Protein AF-A0A432R2V1-F1 (afdb_monomer_lite)

Radius of gyration: 17.36 Å; chains: 1; bounding box: 38×22×47 Å

pLDDT: mean 94.11, std 7.3, range [56.31, 98.31]

Sequence (77 aa):
MKRLKQELLI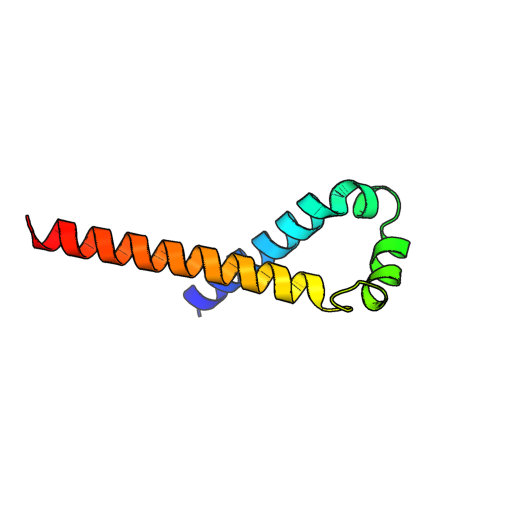FFTLLILLALGMHFKAWINHPIAHIEALPHSTLGVWHPLYITAGVYILLTAIRILVNLIKKIVKKSQ

Structure (mmCIF, N/CA/C/O backbone):
data_AF-A0A432R2V1-F1
#
_entry.id   AF-A0A432R2V1-F1
#
loop_
_atom_site.group_PDB
_atom_site.id
_atom_site.type_symbol
_atom_site.label_atom_id
_atom_site.label_alt_id
_atom_site.label_comp_id
_atom_site.label_asym_id
_atom_site.label_entity_id
_atom_site.label_seq_id
_atom_site.pdbx_PDB_ins_code
_atom_site.Cartn_x
_atom_site.Cartn_y
_atom_site.Cartn_z
_atom_site.occupancy
_atom_site.B_iso_or_equiv
_atom_site.auth_seq_id
_atom_site.auth_comp_id
_atom_site.auth_asym_id
_atom_site.auth_atom_id
_atom_site.pdbx_PDB_model_num
ATOM 1 N N . MET A 1 1 ? 7.073 -5.365 18.774 1.00 62.84 1 MET A N 1
ATOM 2 C CA . MET A 1 1 ? 7.434 -6.006 17.482 1.00 62.84 1 MET A CA 1
ATOM 3 C C . MET A 1 1 ? 6.279 -6.727 16.778 1.00 62.84 1 MET A C 1
ATOM 5 O O . MET A 1 1 ? 6.157 -6.547 15.575 1.00 62.84 1 MET A O 1
ATOM 9 N N . LYS A 1 2 ? 5.418 -7.507 17.461 1.00 83.12 2 LYS A N 1
ATOM 10 C CA . LYS A 1 2 ? 4.327 -8.271 16.805 1.00 83.12 2 LYS A CA 1
ATOM 11 C C . LYS A 1 2 ? 3.386 -7.407 15.943 1.00 83.12 2 LYS A C 1
ATOM 13 O O . LYS A 1 2 ? 3.115 -7.778 14.812 1.00 83.12 2 LYS A O 1
ATOM 18 N N . ARG A 1 3 ? 2.975 -6.228 16.434 1.00 89.50 3 ARG A N 1
ATOM 19 C CA . ARG A 1 3 ? 2.101 -5.299 15.687 1.00 89.50 3 ARG A CA 1
ATOM 20 C C . ARG A 1 3 ? 2.760 -4.695 14.444 1.00 89.50 3 ARG A C 1
ATOM 22 O O . ARG A 1 3 ? 2.145 -4.674 13.394 1.00 89.50 3 ARG A O 1
ATOM 29 N N . LEU A 1 4 ? 4.028 -4.281 14.535 1.00 93.62 4 LEU A N 1
ATOM 30 C CA . LEU A 1 4 ? 4.764 -3.773 13.370 1.00 93.62 4 LEU A CA 1
ATOM 31 C C . LEU A 1 4 ? 4.901 -4.853 12.287 1.00 93.62 4 LEU A C 1
ATOM 33 O O . LEU A 1 4 ? 4.676 -4.570 11.120 1.00 93.62 4 LEU A O 1
ATOM 37 N N . LYS A 1 5 ? 5.195 -6.103 12.676 1.00 94.56 5 LYS A N 1
ATOM 38 C CA . LYS A 1 5 ? 5.230 -7.237 11.736 1.00 94.56 5 LYS A CA 1
ATOM 39 C C . LYS A 1 5 ? 3.884 -7.445 11.031 1.00 94.56 5 LYS A C 1
ATOM 41 O O . LYS A 1 5 ? 3.874 -7.747 9.847 1.00 94.56 5 LYS A O 1
ATOM 46 N N . GLN A 1 6 ? 2.767 -7.272 11.741 1.00 95.12 6 GLN A N 1
ATOM 47 C CA . GLN A 1 6 ? 1.426 -7.385 11.159 1.00 95.12 6 GLN A CA 1
ATOM 48 C C . GLN A 1 6 ? 1.136 -6.263 10.161 1.00 95.12 6 GLN A C 1
ATOM 50 O O . GLN A 1 6 ? 0.676 -6.551 9.063 1.00 95.12 6 GLN A O 1
ATOM 55 N N . GLU A 1 7 ? 1.434 -5.007 10.500 1.00 96.12 7 GLU A N 1
ATOM 56 C CA . GLU A 1 7 ? 1.191 -3.898 9.569 1.00 96.12 7 GLU A CA 1
ATOM 57 C C . GLU A 1 7 ? 2.123 -3.956 8.351 1.00 96.12 7 GLU A C 1
ATOM 59 O O . GLU A 1 7 ? 1.675 -3.701 7.238 1.00 96.12 7 GLU A O 1
ATOM 64 N N . LEU A 1 8 ? 3.382 -4.384 8.522 1.00 96.69 8 LEU A N 1
ATOM 65 C CA . LEU A 1 8 ? 4.273 -4.667 7.392 1.00 96.69 8 LEU A CA 1
ATOM 66 C C . LEU A 1 8 ? 3.705 -5.778 6.506 1.00 96.69 8 LEU A C 1
ATOM 68 O O . LEU A 1 8 ? 3.677 -5.622 5.291 1.00 96.69 8 LEU A O 1
ATOM 72 N N . LEU A 1 9 ? 3.206 -6.869 7.096 1.00 97.25 9 LEU A N 1
ATOM 73 C CA . LEU A 1 9 ? 2.578 -7.947 6.335 1.00 97.25 9 LEU A CA 1
ATOM 74 C C . LEU A 1 9 ? 1.364 -7.442 5.543 1.00 97.25 9 LEU A C 1
ATOM 76 O O . LEU A 1 9 ? 1.243 -7.760 4.363 1.00 97.25 9 LEU A O 1
ATOM 80 N N . ILE A 1 10 ? 0.498 -6.630 6.159 1.00 97.06 10 ILE A N 1
ATOM 81 C CA . ILE A 1 10 ? -0.651 -6.012 5.480 1.00 97.06 10 ILE A CA 1
ATOM 82 C C . ILE A 1 10 ? -0.168 -5.129 4.326 1.00 97.06 10 ILE A C 1
ATOM 84 O O . ILE A 1 10 ? -0.670 -5.264 3.214 1.00 97.06 10 ILE A O 1
ATOM 88 N N . PHE A 1 11 ? 0.823 -4.268 4.559 1.00 98.12 11 PHE A N 1
ATOM 89 C CA . PHE A 1 11 ? 1.356 -3.369 3.537 1.00 98.12 11 PHE A CA 1
ATOM 90 C C . PHE A 1 11 ? 1.967 -4.130 2.354 1.00 98.12 11 PHE A C 1
ATOM 92 O O . PHE A 1 11 ? 1.629 -3.848 1.209 1.00 98.12 11 PHE A O 1
ATOM 99 N N . PHE A 1 12 ? 2.817 -5.130 2.608 1.00 98.12 12 PHE A N 1
ATOM 100 C CA . PHE A 1 12 ? 3.405 -5.960 1.551 1.00 98.12 12 PHE A CA 1
ATOM 101 C C . PHE A 1 12 ? 2.350 -6.770 0.795 1.00 98.12 12 PHE A C 1
ATOM 103 O O . PHE A 1 12 ? 2.429 -6.892 -0.425 1.00 98.12 12 PHE A O 1
ATOM 110 N N . THR A 1 13 ? 1.333 -7.275 1.497 1.00 98.19 13 THR A N 1
ATOM 111 C CA . THR A 1 13 ? 0.209 -7.966 0.855 1.00 98.19 13 THR A CA 1
ATOM 112 C C . THR A 1 13 ? -0.540 -7.015 -0.077 1.00 98.19 13 THR A C 1
ATOM 114 O O . THR A 1 13 ? -0.799 -7.369 -1.223 1.00 98.19 13 THR A O 1
ATOM 117 N N . LEU A 1 14 ? -0.836 -5.790 0.372 1.00 98.31 14 LEU A N 1
ATOM 118 C CA . LEU A 1 14 ? -1.460 -4.766 -0.468 1.00 98.31 14 LEU A CA 1
ATOM 119 C C . LEU A 1 14 ? -0.588 -4.413 -1.673 1.00 98.31 14 LEU A C 1
ATOM 121 O O . LEU A 1 14 ? -1.116 -4.345 -2.775 1.00 98.31 14 LEU A O 1
ATOM 125 N N . LEU A 1 15 ? 0.724 -4.247 -1.488 1.00 98.00 15 LEU A N 1
ATOM 126 C CA . LEU A 1 15 ? 1.654 -3.950 -2.578 1.00 98.00 15 LEU A CA 1
ATOM 127 C C . LEU A 1 15 ? 1.590 -5.019 -3.673 1.00 98.00 15 LEU A C 1
ATOM 129 O O . LEU A 1 15 ? 1.438 -4.685 -4.845 1.00 98.00 15 LEU A O 1
ATOM 133 N N . ILE A 1 16 ? 1.664 -6.298 -3.294 1.00 97.75 16 ILE A N 1
ATOM 134 C CA . ILE A 1 16 ? 1.618 -7.419 -4.242 1.00 97.75 16 ILE A CA 1
ATOM 135 C C . ILE A 1 16 ? 0.250 -7.490 -4.924 1.00 97.75 16 ILE A C 1
ATOM 137 O O . ILE A 1 16 ? 0.183 -7.597 -6.147 1.00 97.75 16 ILE A O 1
ATOM 141 N N . LEU A 1 17 ? -0.842 -7.397 -4.160 1.00 98.06 17 LEU A N 1
ATOM 142 C CA . LEU A 1 17 ? -2.196 -7.460 -4.714 1.00 98.06 17 LEU A CA 1
ATOM 143 C C . LEU A 1 17 ? -2.492 -6.291 -5.656 1.00 98.06 17 LEU A C 1
ATOM 145 O O . LEU A 1 17 ? -3.118 -6.498 -6.690 1.00 98.06 17 LEU A O 1
ATOM 149 N N . LEU A 1 18 ? -2.034 -5.083 -5.333 1.00 97.50 18 LEU A N 1
ATOM 150 C CA . LEU A 1 18 ? -2.195 -3.906 -6.184 1.00 97.50 18 LEU A CA 1
ATOM 151 C C . LEU A 1 18 ? -1.318 -3.996 -7.435 1.00 97.50 18 LEU A C 1
ATOM 153 O O . LEU A 1 18 ? -1.807 -3.736 -8.532 1.00 97.50 18 LEU A O 1
ATOM 157 N N . ALA A 1 19 ? -0.055 -4.408 -7.297 1.00 96.06 19 ALA A N 1
ATOM 158 C CA . ALA A 1 19 ? 0.847 -4.586 -8.431 1.00 96.06 19 ALA A CA 1
ATOM 159 C C . ALA A 1 19 ? 0.312 -5.640 -9.409 1.00 96.06 19 ALA A C 1
ATOM 161 O O . ALA A 1 19 ? 0.216 -5.379 -10.608 1.00 96.06 19 ALA A O 1
ATOM 162 N N . LEU A 1 20 ? -0.105 -6.803 -8.902 1.00 96.19 20 LEU A N 1
ATOM 163 C CA . LEU A 1 20 ? -0.697 -7.852 -9.728 1.00 96.19 20 LEU A CA 1
ATOM 164 C C . LEU A 1 20 ? -2.068 -7.440 -10.261 1.00 96.19 20 LEU A C 1
ATOM 166 O O . LEU A 1 20 ? -2.329 -7.633 -11.438 1.00 96.19 20 LEU A O 1
ATOM 170 N N . GLY A 1 21 ? -2.930 -6.844 -9.440 1.00 96.50 21 GLY A N 1
ATOM 171 C CA . GLY A 1 21 ? -4.282 -6.462 -9.843 1.00 96.50 21 GLY A CA 1
ATOM 172 C C . GLY A 1 21 ? -4.306 -5.399 -10.941 1.00 96.50 21 GLY A C 1
ATOM 173 O O . GLY A 1 21 ? -5.087 -5.510 -11.883 1.00 96.50 21 GLY A O 1
ATOM 174 N N . MET A 1 22 ? -3.432 -4.392 -10.858 1.00 95.25 22 MET A N 1
ATOM 175 C CA . MET A 1 22 ? -3.391 -3.294 -11.831 1.00 95.25 22 MET A CA 1
ATOM 176 C C . MET A 1 22 ? -2.519 -3.607 -13.052 1.00 95.25 22 MET A C 1
ATOM 178 O O . MET A 1 22 ? -2.838 -3.180 -14.160 1.00 95.25 22 MET A O 1
ATOM 182 N N . HIS A 1 23 ? -1.433 -4.364 -12.872 1.00 95.25 23 HIS A N 1
ATOM 183 C CA . HIS A 1 23 ? -0.439 -4.615 -13.920 1.00 95.25 23 HIS A CA 1
ATOM 184 C C . HIS A 1 23 ? -0.320 -6.093 -14.307 1.00 95.25 23 HIS A C 1
ATOM 186 O O . HIS A 1 23 ? 0.708 -6.498 -14.844 1.00 95.25 23 HIS A O 1
ATOM 192 N N . PHE A 1 24 ? -1.367 -6.901 -14.098 1.00 96.19 24 PHE A N 1
ATOM 193 C CA . PHE A 1 24 ? -1.340 -8.352 -14.335 1.00 96.19 24 PHE A CA 1
ATOM 194 C C . PHE A 1 24 ? -0.735 -8.732 -15.693 1.00 96.19 24 PHE A C 1
ATOM 196 O O . PHE A 1 24 ? 0.222 -9.497 -15.767 1.00 96.19 24 PHE A O 1
ATOM 203 N N . LYS A 1 25 ? -1.253 -8.144 -16.781 1.00 96.50 25 LYS A N 1
ATOM 204 C CA . LYS A 1 25 ? -0.779 -8.432 -18.144 1.00 96.50 25 LYS A CA 1
ATOM 205 C C . LYS A 1 25 ? 0.683 -8.033 -18.350 1.00 96.50 25 LYS A C 1
ATOM 207 O O . LYS A 1 25 ? 1.409 -8.757 -19.019 1.00 96.50 25 LYS A O 1
ATOM 212 N N . ALA A 1 26 ? 1.113 -6.904 -17.787 1.00 95.31 26 ALA A N 1
ATOM 213 C CA . ALA A 1 26 ? 2.492 -6.440 -17.910 1.00 95.31 26 ALA A CA 1
ATOM 214 C C . ALA A 1 26 ? 3.455 -7.362 -17.149 1.00 95.31 26 ALA A C 1
ATOM 216 O O . ALA A 1 26 ? 4.478 -7.753 -17.702 1.00 95.31 26 ALA A O 1
ATOM 217 N N . TRP A 1 27 ? 3.084 -7.788 -15.937 1.00 95.06 27 TRP A N 1
ATOM 218 C CA . TRP A 1 27 ? 3.863 -8.742 -15.146 1.00 95.06 27 TRP A CA 1
ATOM 219 C C . TRP A 1 27 ? 3.980 -10.120 -15.802 1.00 95.06 27 TRP A C 1
ATOM 221 O O . TRP A 1 27 ? 5.056 -10.706 -15.772 1.00 95.06 27 TRP A O 1
ATOM 231 N N . ILE A 1 28 ? 2.903 -10.639 -16.399 1.00 96.44 28 ILE A N 1
ATOM 232 C CA . ILE A 1 28 ? 2.912 -11.980 -17.006 1.00 96.44 28 ILE A CA 1
ATOM 233 C C . ILE A 1 28 ? 3.583 -11.988 -18.382 1.00 96.44 28 ILE A C 1
ATOM 235 O O . ILE A 1 28 ? 4.351 -12.898 -18.679 1.00 96.44 28 ILE A O 1
ATOM 239 N N . ASN A 1 29 ? 3.322 -10.983 -19.220 1.00 97.44 29 ASN A N 1
ATOM 240 C CA . ASN A 1 29 ? 3.787 -11.008 -20.608 1.00 97.44 29 ASN A CA 1
ATOM 241 C C . ASN A 1 29 ? 5.173 -10.371 -20.777 1.00 97.44 29 ASN A C 1
ATOM 243 O O . ASN A 1 29 ? 5.950 -10.813 -21.620 1.00 97.44 29 ASN A O 1
ATOM 247 N N . HIS A 1 30 ? 5.481 -9.324 -20.002 1.00 96.81 30 HIS A N 1
ATOM 248 C CA . HIS A 1 30 ? 6.684 -8.505 -20.180 1.00 96.81 30 HIS A CA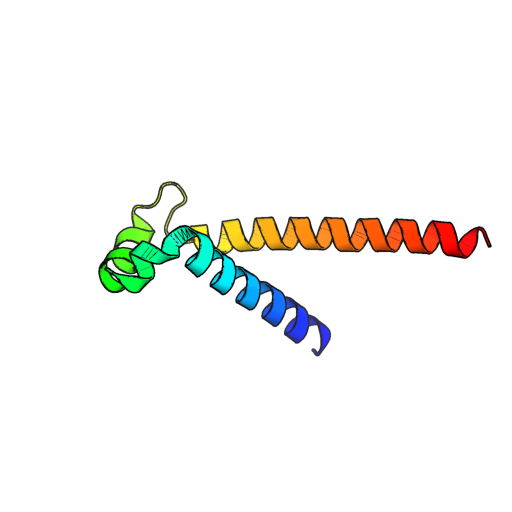 1
ATOM 249 C C . HIS A 1 30 ? 7.279 -8.024 -18.835 1.00 96.81 30 HIS A C 1
ATOM 251 O O . HIS A 1 30 ? 7.448 -6.818 -18.640 1.00 96.81 30 HIS A O 1
ATOM 257 N N . PRO A 1 31 ? 7.625 -8.928 -17.896 1.00 94.44 31 PRO A N 1
ATOM 258 C CA . PRO A 1 31 ? 8.038 -8.555 -16.537 1.00 94.44 31 PRO A CA 1
ATOM 259 C C . PRO A 1 31 ? 9.275 -7.649 -16.495 1.00 94.44 31 PRO A C 1
ATOM 261 O O . PRO A 1 31 ? 9.309 -6.691 -15.728 1.00 94.44 31 PRO A O 1
ATOM 264 N N . ILE A 1 32 ? 10.277 -7.925 -17.337 1.00 96.81 32 ILE A N 1
ATOM 265 C CA . ILE A 1 32 ? 11.521 -7.140 -17.389 1.00 96.81 32 ILE A CA 1
ATOM 266 C C . ILE A 1 32 ? 11.230 -5.729 -17.909 1.00 96.81 32 ILE A C 1
ATOM 268 O O . ILE A 1 32 ? 11.527 -4.753 -17.226 1.00 96.81 32 ILE A O 1
ATOM 272 N N . ALA A 1 33 ? 10.546 -5.622 -19.053 1.00 96.31 33 ALA A N 1
ATOM 273 C CA . ALA A 1 33 ? 10.181 -4.331 -19.633 1.00 96.31 33 ALA A CA 1
ATOM 274 C C . ALA A 1 33 ? 9.266 -3.513 -18.705 1.00 96.31 33 ALA A C 1
ATOM 276 O O . ALA A 1 33 ? 9.338 -2.287 -18.679 1.00 96.31 33 ALA A O 1
ATOM 277 N N . HIS A 1 34 ? 8.414 -4.170 -17.910 1.00 94.75 34 HIS A N 1
ATOM 278 C CA . HIS A 1 34 ? 7.588 -3.486 -16.919 1.00 94.75 34 HIS A CA 1
ATOM 279 C C . HIS A 1 34 ? 8.429 -2.833 -15.812 1.00 94.75 34 HIS A C 1
ATOM 281 O O . HIS A 1 34 ? 8.147 -1.696 -15.434 1.00 94.75 34 HIS A O 1
ATOM 287 N N . ILE A 1 35 ? 9.476 -3.512 -15.331 1.00 94.06 35 ILE A N 1
ATOM 288 C CA . ILE A 1 35 ? 10.417 -2.956 -14.346 1.00 94.06 35 ILE A CA 1
ATOM 289 C C . ILE A 1 35 ? 11.223 -1.807 -14.963 1.00 94.06 35 ILE A C 1
ATOM 291 O O . ILE A 1 35 ? 11.343 -0.746 -14.352 1.00 94.06 35 ILE A O 1
ATOM 295 N N . GLU A 1 36 ? 11.728 -1.982 -16.184 1.00 95.62 36 GLU A N 1
ATOM 296 C CA . GLU A 1 36 ? 12.479 -0.947 -16.910 1.00 95.62 36 GLU A CA 1
ATOM 297 C C . GLU A 1 36 ? 11.631 0.301 -17.194 1.00 95.62 36 GLU A C 1
ATOM 299 O O . GLU A 1 36 ? 12.150 1.415 -17.212 1.00 95.62 36 GLU A O 1
ATOM 304 N N . ALA A 1 37 ? 10.315 0.141 -17.349 1.00 93.81 37 ALA A N 1
ATOM 305 C CA . ALA A 1 37 ? 9.381 1.244 -17.542 1.00 93.81 37 ALA A CA 1
ATOM 306 C C . ALA A 1 37 ? 9.025 2.003 -16.247 1.00 93.81 37 ALA A C 1
ATOM 308 O O . ALA A 1 37 ? 8.449 3.091 -16.331 1.00 93.81 37 ALA A O 1
ATOM 309 N N . LEU A 1 38 ? 9.361 1.489 -15.051 1.00 91.50 38 LEU A N 1
ATOM 310 C CA . LEU A 1 38 ? 9.008 2.126 -13.769 1.00 91.50 38 LEU A CA 1
ATOM 311 C C . LEU A 1 38 ? 9.446 3.601 -13.665 1.00 91.50 38 LEU A C 1
ATOM 313 O O . LEU A 1 38 ? 8.618 4.425 -13.252 1.00 91.50 38 LEU A O 1
ATOM 317 N N . PRO A 1 39 ? 10.686 3.984 -14.043 1.00 92.94 39 PRO A N 1
ATOM 318 C CA . PRO A 1 39 ? 11.138 5.373 -13.962 1.00 92.94 39 PRO A CA 1
ATOM 319 C C . PRO A 1 39 ? 10.371 6.320 -14.893 1.00 92.94 39 PRO A C 1
ATOM 321 O O . PRO A 1 39 ? 10.303 7.513 -14.613 1.00 92.94 39 PRO A O 1
ATOM 324 N N . HIS A 1 40 ? 9.775 5.796 -15.967 1.00 92.50 40 HIS A N 1
ATOM 325 C CA . HIS A 1 40 ? 9.047 6.567 -16.980 1.00 92.50 40 HIS A CA 1
ATOM 326 C C . HIS A 1 40 ? 7.559 6.760 -16.659 1.00 92.50 40 HIS A C 1
ATOM 328 O O . HIS A 1 40 ? 6.829 7.386 -17.427 1.00 92.50 40 HIS A O 1
ATOM 334 N N . SER A 1 41 ? 7.084 6.220 -15.536 1.00 91.56 41 SER A N 1
ATOM 335 C CA . SER A 1 41 ? 5.702 6.406 -15.096 1.00 91.56 41 SER A CA 1
ATOM 336 C C . SER A 1 41 ? 5.413 7.860 -14.696 1.00 91.56 41 SER A C 1
ATOM 338 O O . SER A 1 41 ? 6.280 8.581 -14.204 1.00 91.56 41 SER A O 1
ATOM 340 N N . THR A 1 42 ? 4.154 8.282 -14.839 1.00 90.12 42 THR A N 1
ATOM 341 C CA . THR A 1 42 ? 3.690 9.646 -14.510 1.00 90.12 42 THR A CA 1
ATOM 342 C C . THR A 1 42 ? 3.901 10.035 -13.046 1.00 90.12 42 THR A C 1
ATOM 344 O O . THR A 1 42 ? 4.011 11.214 -12.726 1.00 90.12 42 THR A O 1
ATOM 347 N N . LEU A 1 43 ? 3.957 9.045 -12.155 1.00 91.88 43 LEU A N 1
ATOM 348 C CA . LEU A 1 43 ? 4.147 9.207 -10.714 1.00 91.88 43 LEU A CA 1
ATOM 349 C C . LEU A 1 43 ? 5.581 8.852 -10.264 1.00 91.88 43 LEU A C 1
ATOM 351 O O . LEU A 1 43 ? 5.862 8.814 -9.064 1.00 91.88 43 LEU A O 1
ATOM 355 N N . GLY A 1 44 ? 6.484 8.593 -11.215 1.00 92.44 44 GLY A N 1
ATOM 356 C CA . GLY A 1 44 ? 7.877 8.223 -10.977 1.00 92.44 44 GLY A CA 1
ATOM 357 C C . GLY A 1 44 ? 8.073 6.801 -10.436 1.00 92.44 44 GLY A C 1
ATOM 358 O O . GLY A 1 44 ? 7.130 6.063 -10.154 1.00 92.44 44 GLY A O 1
ATOM 359 N N . VAL A 1 45 ? 9.337 6.410 -10.248 1.00 95.12 45 VAL A N 1
ATOM 360 C CA . VAL A 1 45 ? 9.742 5.030 -9.895 1.00 95.12 45 VAL A CA 1
ATOM 361 C C . VAL A 1 45 ? 9.095 4.483 -8.611 1.00 95.12 45 VAL A C 1
ATOM 363 O O . VAL A 1 45 ? 8.902 3.279 -8.468 1.00 95.12 45 VAL A O 1
ATOM 366 N N . TRP A 1 46 ? 8.715 5.364 -7.685 1.00 95.62 46 TRP A N 1
ATOM 367 C CA . TRP A 1 46 ? 8.174 5.003 -6.373 1.00 95.62 46 TRP A CA 1
ATOM 368 C C . TRP A 1 46 ? 6.644 4.923 -6.321 1.00 95.62 46 TRP A C 1
ATOM 370 O O . TRP A 1 46 ? 6.087 4.632 -5.259 1.00 95.62 46 TRP A O 1
ATOM 380 N N . HIS A 1 47 ? 5.945 5.124 -7.443 1.00 95.00 47 HIS A N 1
ATOM 381 C CA . HIS A 1 47 ? 4.482 5.063 -7.489 1.00 95.00 47 HIS A CA 1
ATOM 382 C C . HIS A 1 47 ? 3.855 3.796 -6.883 1.00 95.00 47 HIS A C 1
ATOM 384 O O . HIS A 1 47 ? 2.811 3.946 -6.238 1.00 95.00 47 HIS A O 1
ATOM 390 N N . PRO A 1 48 ? 4.454 2.583 -6.963 1.00 95.94 48 PRO A N 1
ATOM 391 C CA . PRO A 1 48 ? 3.866 1.415 -6.315 1.00 95.94 48 PRO A CA 1
ATOM 392 C C . PRO A 1 48 ? 3.778 1.600 -4.795 1.00 95.94 48 PRO A C 1
ATOM 394 O O . PRO A 1 48 ? 2.792 1.201 -4.175 1.00 95.94 48 PRO A O 1
ATOM 397 N N . LEU A 1 49 ? 4.769 2.267 -4.190 1.00 97.31 49 LEU A N 1
ATOM 398 C CA . LEU A 1 49 ? 4.787 2.557 -2.758 1.00 97.31 49 LEU A CA 1
ATOM 399 C C . LEU A 1 49 ? 3.798 3.661 -2.386 1.00 97.31 49 LEU A C 1
ATOM 401 O O . LEU A 1 49 ? 3.073 3.493 -1.409 1.00 97.31 49 LEU A O 1
ATOM 405 N N . TYR A 1 50 ? 3.727 4.758 -3.148 1.00 96.31 50 TYR A N 1
ATOM 406 C CA . TYR A 1 50 ? 2.796 5.855 -2.848 1.00 96.31 50 TYR A CA 1
ATOM 407 C C . TYR A 1 50 ? 1.334 5.414 -2.961 1.00 96.31 50 TYR A C 1
ATOM 409 O O . TYR A 1 50 ? 0.533 5.717 -2.076 1.00 96.31 50 TYR A O 1
ATOM 417 N N . ILE A 1 51 ? 0.992 4.642 -3.998 1.00 96.75 51 ILE A N 1
ATOM 418 C CA . ILE A 1 51 ? -0.362 4.098 -4.174 1.00 96.75 51 ILE A CA 1
ATOM 419 C C . ILE A 1 51 ? -0.690 3.118 -3.042 1.00 96.75 51 ILE A C 1
ATOM 421 O O . ILE A 1 51 ? -1.740 3.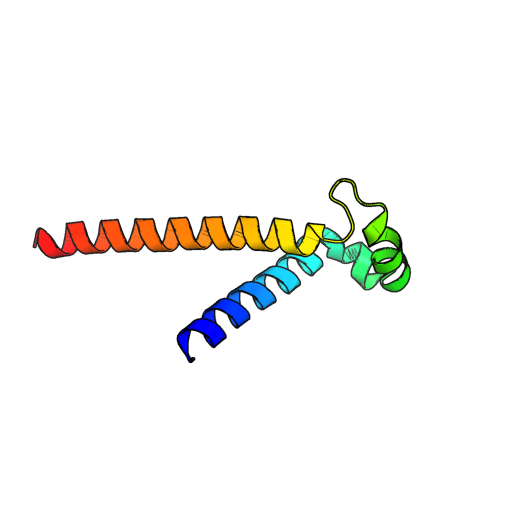240 -2.408 1.00 96.75 51 ILE A O 1
ATOM 425 N N . THR A 1 52 ? 0.223 2.194 -2.726 1.00 98.12 52 THR A N 1
ATOM 426 C CA . THR A 1 52 ? 0.026 1.243 -1.619 1.00 98.12 52 THR A CA 1
ATOM 427 C C . THR A 1 52 ? -0.131 1.965 -0.283 1.00 98.12 52 THR A C 1
ATOM 429 O O . THR A 1 52 ? -1.021 1.625 0.497 1.00 98.12 52 THR A O 1
ATOM 432 N N . ALA A 1 53 ? 0.675 2.997 -0.027 1.00 97.94 53 ALA A N 1
ATOM 433 C CA . ALA A 1 53 ? 0.564 3.823 1.169 1.00 97.94 53 ALA A CA 1
ATOM 434 C C . ALA A 1 53 ? -0.782 4.550 1.239 1.00 97.94 53 ALA A C 1
ATOM 436 O O . ALA A 1 53 ? -1.416 4.528 2.293 1.00 97.94 53 ALA A O 1
ATOM 437 N N . GLY A 1 54 ? -1.262 5.114 0.129 1.00 98.12 54 GLY A N 1
ATOM 438 C CA . GLY A 1 54 ? -2.587 5.730 0.052 1.00 98.12 54 GLY A CA 1
ATOM 439 C C . GLY A 1 54 ? -3.709 4.751 0.410 1.00 98.12 54 GLY A C 1
ATOM 440 O O . GLY A 1 54 ? -4.534 5.043 1.279 1.00 98.12 54 GLY A O 1
ATOM 441 N N . VAL A 1 55 ? -3.701 3.553 -0.184 1.00 98.19 55 VAL A N 1
ATOM 442 C CA . VAL A 1 55 ? -4.692 2.501 0.113 1.00 98.19 55 VAL A CA 1
ATOM 443 C C . VAL A 1 55 ? -4.591 2.037 1.567 1.00 98.19 55 VAL A C 1
ATOM 445 O O . VAL A 1 55 ? -5.605 1.909 2.254 1.00 98.19 55 VAL A O 1
ATOM 448 N N . TYR A 1 56 ? -3.378 1.825 2.077 1.00 98.12 56 TYR A N 1
ATOM 449 C CA . TYR A 1 56 ? -3.159 1.429 3.465 1.00 98.12 56 TYR A CA 1
ATOM 450 C C . TYR A 1 56 ? -3.665 2.490 4.458 1.00 98.12 56 TYR A C 1
ATOM 452 O O . TYR A 1 56 ? -4.317 2.143 5.450 1.00 98.12 56 TYR A O 1
ATOM 460 N N . ILE A 1 57 ? -3.409 3.776 4.199 1.00 98.19 57 ILE A N 1
ATOM 461 C CA . ILE A 1 57 ? -3.911 4.889 5.018 1.00 98.19 57 ILE A CA 1
ATOM 462 C C . ILE A 1 57 ? -5.439 4.902 5.000 1.00 98.19 57 ILE A C 1
ATOM 464 O O . ILE A 1 57 ? -6.048 4.962 6.070 1.00 98.19 57 ILE A O 1
ATOM 468 N N . LEU A 1 58 ? -6.063 4.761 3.827 1.00 98.25 58 LEU A N 1
ATOM 469 C CA . LEU A 1 58 ? -7.521 4.715 3.695 1.00 98.25 58 LEU A CA 1
ATOM 470 C C . LEU A 1 58 ? -8.129 3.554 4.500 1.00 98.25 58 LEU A C 1
ATOM 472 O O . LEU A 1 58 ? -9.044 3.757 5.299 1.00 98.25 58 LEU A O 1
ATOM 476 N N . LEU A 1 59 ? -7.579 2.345 4.364 1.00 97.19 59 LEU A N 1
ATOM 477 C CA . LEU A 1 59 ? -8.013 1.178 5.138 1.00 97.19 59 LEU A CA 1
ATOM 478 C C . LEU A 1 59 ? -7.820 1.376 6.642 1.00 97.19 59 LEU A C 1
ATOM 480 O O . LEU A 1 59 ? -8.635 0.931 7.450 1.00 97.19 59 LEU A O 1
ATOM 484 N N . THR A 1 60 ? -6.742 2.041 7.041 1.00 96.38 60 THR A N 1
ATOM 485 C CA . THR A 1 60 ? -6.477 2.355 8.447 1.00 96.38 60 THR A CA 1
ATOM 486 C C . THR A 1 60 ? -7.475 3.377 8.984 1.00 96.38 60 THR A C 1
ATOM 488 O O . THR A 1 60 ? -8.007 3.175 10.075 1.00 96.38 60 THR A O 1
ATOM 491 N N . ALA A 1 61 ? -7.813 4.407 8.207 1.00 97.81 61 ALA A N 1
ATOM 492 C CA . ALA A 1 61 ? -8.840 5.381 8.562 1.00 97.81 61 ALA A CA 1
ATOM 493 C C . ALA A 1 61 ? -10.211 4.710 8.754 1.00 97.81 61 ALA A C 1
ATOM 495 O O . ALA A 1 61 ? -10.866 4.934 9.772 1.00 97.81 61 ALA A O 1
ATOM 496 N N . ILE A 1 62 ? -10.600 3.801 7.851 1.00 97.75 62 ILE A N 1
ATOM 497 C CA . ILE A 1 62 ? -11.833 3.007 7.982 1.00 97.75 62 ILE A CA 1
ATOM 498 C C . ILE A 1 62 ? -11.791 2.135 9.246 1.00 97.75 62 ILE A C 1
ATOM 500 O O . ILE A 1 62 ? -12.746 2.135 10.025 1.00 97.75 62 ILE A O 1
ATOM 504 N N . ARG A 1 63 ? -10.678 1.427 9.502 1.00 95.88 63 ARG A N 1
ATOM 505 C CA . ARG A 1 63 ? -10.498 0.611 10.721 1.00 95.88 63 ARG A CA 1
ATOM 506 C C . ARG A 1 63 ? -10.672 1.453 11.989 1.00 95.88 63 ARG A C 1
ATOM 508 O O . ARG A 1 63 ? -11.340 1.016 12.928 1.00 95.88 63 ARG A O 1
ATOM 515 N N . ILE A 1 64 ? -10.089 2.651 12.019 1.00 96.81 64 ILE A N 1
ATOM 516 C CA . ILE A 1 64 ? -10.215 3.588 13.141 1.00 96.81 64 ILE A CA 1
ATOM 517 C C . ILE A 1 64 ? -11.675 4.013 13.310 1.00 96.81 64 ILE A C 1
ATOM 519 O O . ILE A 1 64 ? -12.211 3.872 14.410 1.00 96.81 64 ILE A O 1
ATOM 523 N N . LEU A 1 65 ? -12.335 4.453 12.237 1.00 97.75 65 LEU A N 1
ATOM 524 C CA . LEU A 1 65 ? -13.726 4.907 12.271 1.00 97.75 65 LEU A CA 1
ATOM 525 C C . LEU A 1 65 ? -14.675 3.815 12.788 1.00 97.75 65 LEU A C 1
ATOM 527 O O . LEU A 1 65 ? -15.441 4.050 13.721 1.00 97.75 65 LEU A O 1
ATOM 531 N N . VAL A 1 66 ? -14.571 2.5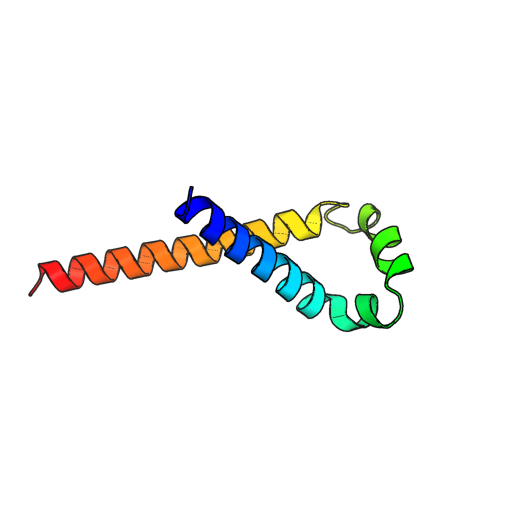95 12.257 1.00 97.12 66 VAL A N 1
ATOM 532 C CA . VAL A 1 66 ? -15.387 1.450 12.697 1.00 97.12 66 VAL A CA 1
ATOM 533 C C . VAL A 1 66 ? -15.163 1.144 14.180 1.00 97.12 66 VAL A C 1
ATOM 535 O O . VAL A 1 66 ? -16.114 0.868 14.913 1.00 97.12 66 VAL A O 1
ATOM 538 N N . ASN A 1 67 ? -13.917 1.209 14.652 1.00 96.12 67 ASN A N 1
ATOM 539 C CA . ASN A 1 67 ? -13.605 0.969 16.060 1.00 96.12 67 ASN A CA 1
ATOM 540 C C . ASN A 1 67 ? -14.145 2.072 16.979 1.00 96.12 67 ASN A C 1
ATOM 542 O O . ASN A 1 67 ? -14.572 1.768 18.094 1.00 96.12 67 ASN A O 1
ATOM 546 N N . LEU A 1 68 ? -14.148 3.329 16.529 1.00 96.19 68 LEU A N 1
ATOM 547 C CA . LEU A 1 68 ? -14.760 4.436 17.266 1.00 96.19 68 LEU A CA 1
ATOM 548 C C . LEU A 1 68 ? -16.274 4.240 17.388 1.00 96.19 68 LEU A C 1
ATOM 550 O O . LEU A 1 68 ? -16.795 4.277 18.501 1.00 96.19 68 LEU A O 1
ATOM 554 N N . ILE A 1 69 ? -16.955 3.925 16.283 1.00 96.50 69 ILE A N 1
ATOM 555 C CA . ILE A 1 69 ? -18.402 3.662 16.275 1.00 96.50 69 ILE A CA 1
ATOM 556 C C . ILE A 1 69 ? -18.746 2.512 17.231 1.00 96.50 69 ILE A C 1
ATOM 558 O O . ILE A 1 69 ? -19.608 2.662 18.095 1.00 96.50 69 ILE A O 1
ATOM 562 N N . LYS A 1 70 ? -18.021 1.387 17.162 1.00 95.81 70 LYS A N 1
ATOM 563 C CA . LYS A 1 70 ? -18.238 0.237 18.061 1.00 95.81 70 LYS A CA 1
ATOM 564 C C . LYS A 1 70 ? -18.079 0.594 19.541 1.00 95.81 70 LYS A C 1
ATOM 566 O O . LYS A 1 70 ? -18.839 0.100 20.371 1.00 95.81 70 LYS A O 1
ATOM 571 N N . LYS 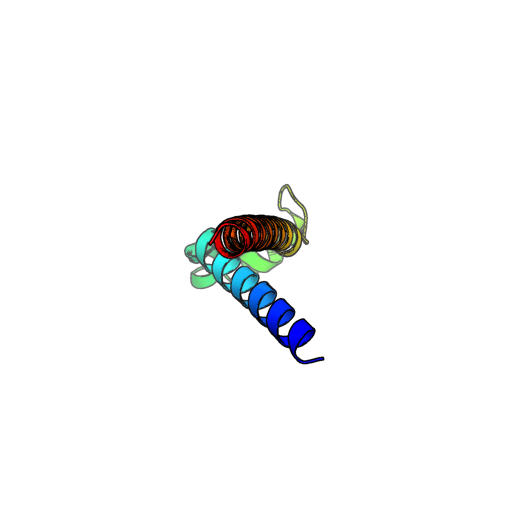A 1 71 ? -17.099 1.439 19.886 1.00 94.38 71 LYS A N 1
ATOM 572 C CA . LYS A 1 71 ? -16.892 1.899 21.270 1.00 94.38 71 LYS A CA 1
ATOM 573 C C . LYS A 1 71 ? -18.046 2.766 21.763 1.00 94.38 71 LYS A C 1
ATOM 575 O O . LYS A 1 71 ? -18.460 2.601 22.906 1.00 94.38 71 LYS A O 1
ATOM 580 N N . ILE A 1 72 ? -18.551 3.659 20.913 1.00 95.12 72 ILE A N 1
ATOM 581 C CA . ILE A 1 72 ? -19.693 4.520 21.240 1.00 95.12 72 ILE A CA 1
ATOM 582 C C . ILE A 1 72 ? -20.936 3.660 21.493 1.00 95.12 72 ILE A C 1
ATOM 584 O O . ILE A 1 72 ? -21.563 3.803 22.537 1.00 95.12 72 ILE A O 1
ATOM 588 N N . VAL A 1 73 ? -21.228 2.704 20.604 1.00 94.69 73 VAL A N 1
ATOM 589 C CA . VAL A 1 73 ? -22.379 1.794 20.748 1.00 94.69 73 VAL A CA 1
ATOM 590 C C . VAL A 1 73 ? -22.283 0.961 22.028 1.00 94.69 73 VAL A C 1
ATOM 592 O O . VAL A 1 73 ? -23.242 0.906 22.788 1.00 94.69 73 VAL A O 1
ATOM 595 N N . LYS A 1 74 ? -21.118 0.366 22.320 1.00 89.88 74 LYS A N 1
ATOM 596 C CA . LYS A 1 74 ? -20.931 -0.463 23.523 1.00 89.88 74 LYS A CA 1
ATOM 597 C C . LYS A 1 74 ? -21.068 0.324 24.833 1.00 89.88 74 LYS A C 1
ATOM 599 O O . LYS A 1 74 ? -21.457 -0.257 25.830 1.00 89.88 74 LYS A O 1
ATOM 604 N N . LYS A 1 75 ? -20.715 1.614 24.855 1.00 77.75 75 LYS A N 1
ATOM 605 C CA . LYS A 1 75 ? -20.854 2.471 26.049 1.00 77.75 75 LYS A CA 1
ATOM 606 C C . LYS A 1 75 ? -22.313 2.876 26.317 1.00 77.75 75 LYS A C 1
ATOM 608 O O . LYS A 1 75 ? -22.6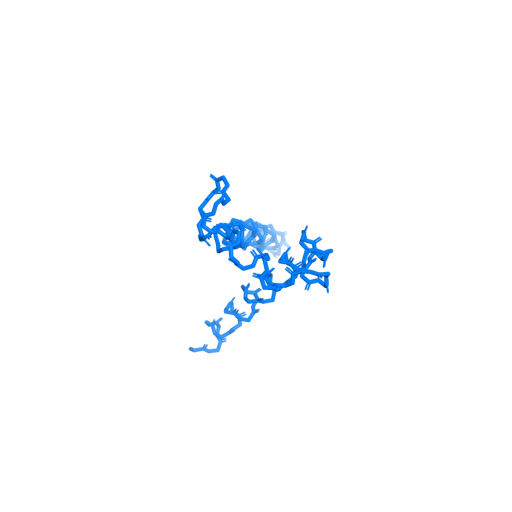19 3.307 27.421 1.00 77.75 75 LYS A O 1
ATOM 613 N N . SER A 1 76 ? -23.176 2.792 25.305 1.00 66.25 76 SER A N 1
ATOM 614 C CA . SER A 1 76 ? -24.593 3.164 25.385 1.00 66.25 76 SER A CA 1
ATOM 615 C C . SER A 1 76 ? -25.513 2.014 25.824 1.00 66.25 76 SER A C 1
ATOM 617 O O . SER A 1 76 ? -26.714 2.246 25.964 1.00 66.25 76 SER A O 1
ATOM 619 N N . GLN A 1 77 ? -24.976 0.801 25.982 1.00 56.31 77 GLN A N 1
ATOM 620 C CA . GLN A 1 77 ? -25.648 -0.374 26.548 1.00 56.31 77 GLN A CA 1
ATOM 621 C C . GLN A 1 77 ? -25.145 -0.607 27.969 1.00 56.31 77 GLN A C 1
ATOM 623 O O . GLN A 1 77 ? -25.968 -1.034 28.802 1.00 56.31 77 GLN A O 1
#

Secondary structure (DSSP, 8-state):
-HHHHHHHHHHHHHHHHHHHHHHHHHHHH-HHHHHHTGGGSTT-TTHHHHHHHHHHHHHHHHHHHHHHHHHHHHHT-

Foldseek 3Di:
DVVVVVLVVVLVVLLVCVCCVVCVVCCVPPVPVVLVCLCVDPVGNCVSVVVSVVVSVVVVVVVVVVVVVVVVVVVVD